Protein AF-A0A2E6XHE1-F1 (afdb_monomer)

Mean predicted aligned error: 2.96 Å

Solvent-accessible surface area (backbone atoms only — not comp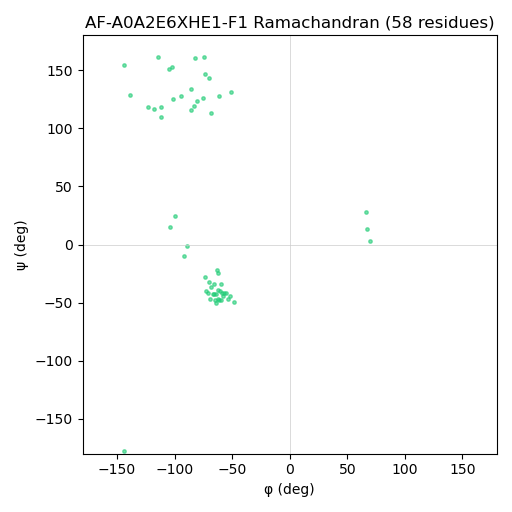arable to full-atom values): 3818 Å² total; per-residue (Å²): 108,64,38,61,55,43,29,56,41,41,77,69,72,44,90,46,77,43,57,59,74,95,56,53,70,71,58,49,55,45,29,54,77,28,71,40,43,76,37,88,39,68,64,58,44,57,76,74,44,96,72,88,82,91,80,76,80,82,89,125

Foldseek 3Di:
DVLVVLLVCVVVVDQAEDAQVPHDPVVVVSNVVSVHHHDPDDVVVVVPDPDDDDDDDDPD

Secondary structure (DSSP, 8-state):
-HHHHHHHHHHTT---EEE-TT--HHHHHHHHHTTPEEESSHHHHHHH-SS---------

pLDDT: mean 94.27, std 8.03, range [50.56, 98.25]

Structure (mmCIF, N/CA/C/O backbone):
data_AF-A0A2E6XHE1-F1
#
_entry.id   AF-A0A2E6XHE1-F1
#
loop_
_atom_site.group_PDB
_atom_site.id
_atom_site.type_symbol
_atom_site.label_atom_id
_atom_site.label_alt_id
_atom_site.label_comp_id
_atom_site.label_asym_id
_atom_site.label_entity_id
_atom_site.label_seq_id
_atom_site.pdbx_PDB_ins_code
_atom_site.Cartn_x
_atom_site.Cartn_y
_atom_site.Cartn_z
_atom_site.occup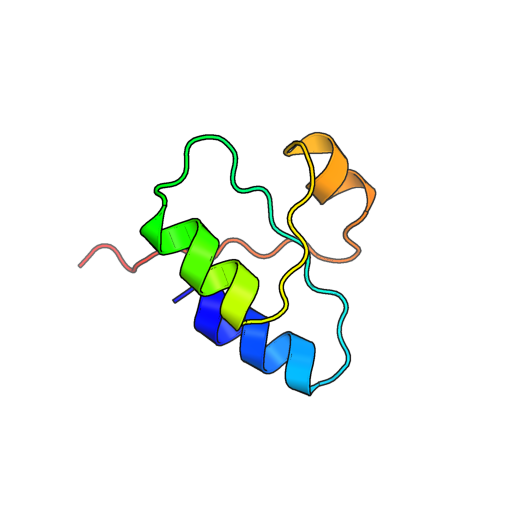ancy
_atom_site.B_iso_or_equiv
_atom_site.auth_seq_id
_atom_site.auth_comp_id
_atom_site.auth_asym_id
_atom_site.auth_atom_id
_atom_site.pdbx_PDB_model_num
ATOM 1 N N . MET A 1 1 ? -0.787 -9.322 -6.618 1.00 85.19 1 MET A N 1
ATOM 2 C CA . MET A 1 1 ? -1.048 -9.736 -5.225 1.00 85.19 1 MET A CA 1
ATOM 3 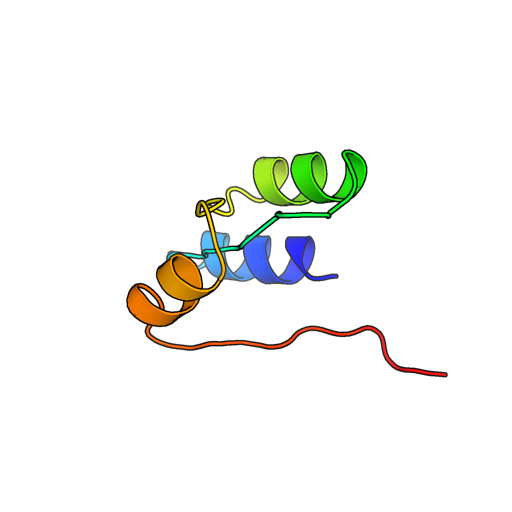C C . MET A 1 1 ? -1.330 -8.534 -4.341 1.00 85.19 1 MET A C 1
ATOM 5 O O . MET A 1 1 ? -2.464 -8.428 -3.909 1.00 85.19 1 MET A O 1
ATOM 9 N N . GLY A 1 2 ? -0.392 -7.587 -4.174 1.00 90.94 2 GLY A N 1
ATOM 10 C CA . GLY A 1 2 ? -0.626 -6.366 -3.379 1.00 90.94 2 GLY A CA 1
ATOM 11 C C . GLY A 1 2 ? -1.930 -5.624 -3.715 1.00 90.94 2 GLY A C 1
ATOM 12 O O . GLY A 1 2 ? -2.740 -5.413 -2.825 1.00 90.94 2 GLY A O 1
ATOM 13 N N . HIS A 1 3 ? -2.206 -5.349 -4.999 1.00 93.25 3 HIS A N 1
ATOM 14 C CA . HIS A 1 3 ? -3.456 -4.679 -5.406 1.00 93.25 3 HIS A CA 1
ATOM 15 C C . HIS A 1 3 ? -4.735 -5.447 -5.024 1.00 93.25 3 HIS A C 1
ATOM 17 O O . HIS A 1 3 ? -5.750 -4.836 -4.720 1.00 93.25 3 HIS A O 1
ATOM 23 N N . ALA A 1 4 ? -4.704 -6.784 -5.042 1.00 94.44 4 ALA A N 1
ATOM 24 C CA . ALA A 1 4 ? -5.875 -7.601 -4.733 1.00 94.44 4 ALA A CA 1
ATOM 25 C C . ALA A 1 4 ? -6.180 -7.564 -3.230 1.00 94.44 4 ALA A C 1
ATOM 27 O O . ALA A 1 4 ? -7.338 -7.447 -2.845 1.00 94.44 4 ALA A O 1
ATOM 28 N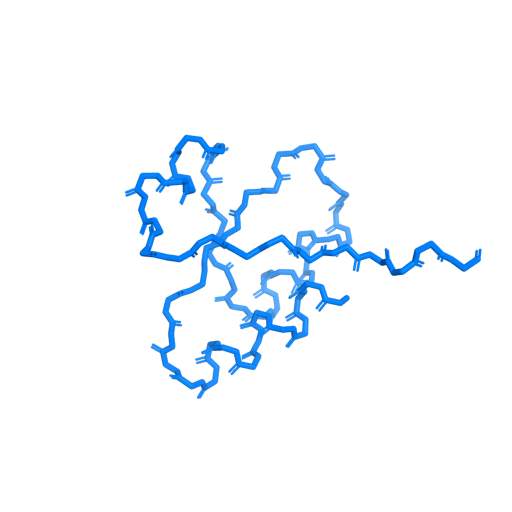 N . ILE A 1 5 ? -5.132 -7.595 -2.400 1.00 95.00 5 ILE A N 1
ATOM 29 C CA . ILE A 1 5 ? -5.241 -7.406 -0.950 1.00 95.00 5 ILE A CA 1
ATOM 30 C C . ILE A 1 5 ? -5.718 -5.982 -0.645 1.00 95.00 5 ILE A C 1
ATOM 32 O O . ILE A 1 5 ? -6.666 -5.807 0.111 1.00 95.00 5 ILE A O 1
ATOM 36 N N . GLY A 1 6 ? -5.110 -4.972 -1.275 1.00 96.00 6 GLY A N 1
ATOM 37 C CA . GLY A 1 6 ? -5.505 -3.577 -1.093 1.00 96.00 6 GLY A CA 1
ATOM 38 C C . GLY A 1 6 ? -6.964 -3.325 -1.473 1.00 96.00 6 GLY A C 1
ATOM 39 O O . GLY A 1 6 ? -7.673 -2.676 -0.715 1.00 96.00 6 GLY A O 1
ATOM 40 N N . ARG A 1 7 ? -7.452 -3.917 -2.573 1.00 96.94 7 ARG A N 1
ATOM 41 C CA . ARG A 1 7 ? -8.868 -3.839 -2.959 1.00 96.94 7 ARG A CA 1
ATOM 42 C C . ARG A 1 7 ? -9.791 -4.428 -1.890 1.00 96.94 7 ARG A C 1
ATOM 44 O O . ARG A 1 7 ? -10.744 -3.765 -1.506 1.00 96.94 7 ARG A O 1
ATOM 51 N N . LEU A 1 8 ? -9.483 -5.619 -1.373 1.00 97.19 8 LEU A N 1
ATOM 52 C CA . LEU A 1 8 ? -10.285 -6.249 -0.317 1.00 97.19 8 LEU A CA 1
ATOM 53 C C . LEU A 1 8 ? -10.335 -5.386 0.956 1.00 97.19 8 LEU A C 1
ATOM 55 O O . LEU A 1 8 ? -11.385 -5.259 1.579 1.00 97.19 8 LEU A O 1
ATOM 59 N N . LEU A 1 9 ? -9.216 -4.767 1.341 1.00 96.94 9 LEU A N 1
ATOM 60 C CA . LEU A 1 9 ? -9.175 -3.849 2.482 1.00 96.94 9 LEU A CA 1
ATOM 61 C C . LEU A 1 9 ? -10.012 -2.585 2.227 1.00 96.94 9 LEU A C 1
ATOM 63 O O . LEU A 1 9 ? -10.769 -2.174 3.102 1.00 96.94 9 LEU A O 1
ATOM 67 N N . ARG A 1 10 ? -9.941 -2.004 1.021 1.00 96.50 10 ARG A N 1
ATOM 68 C CA . ARG A 1 10 ? -10.778 -0.856 0.627 1.00 96.50 10 ARG A CA 1
ATOM 69 C C . ARG A 1 10 ? -12.271 -1.193 0.634 1.00 96.50 10 ARG A C 1
ATOM 71 O O . ARG A 1 10 ? -13.063 -0.371 1.079 1.00 96.50 10 ARG A O 1
ATOM 78 N N . GLU A 1 11 ? -12.650 -2.391 0.188 1.00 96.75 11 GLU A N 1
ATOM 79 C CA . GLU A 1 11 ? -14.035 -2.896 0.232 1.00 96.75 11 GLU A CA 1
ATOM 80 C C . GLU A 1 11 ? -14.576 -3.027 1.666 1.00 96.75 11 GLU A C 1
ATOM 82 O O . GLU A 1 11 ? -15.783 -2.955 1.868 1.00 96.75 11 GLU A O 1
ATOM 87 N N . ASN A 1 12 ? -13.693 -3.173 2.659 1.00 96.94 12 ASN A N 1
ATOM 88 C CA . ASN A 1 12 ? -14.030 -3.203 4.086 1.00 96.94 12 ASN A CA 1
ATOM 89 C C . ASN A 1 12 ? -13.773 -1.848 4.775 1.00 96.94 12 ASN A C 1
ATOM 91 O O . ASN A 1 12 ? -13.544 -1.797 5.980 1.00 96.94 12 ASN A O 1
ATOM 95 N N . GLU A 1 13 ? -13.797 -0.758 4.001 1.00 95.94 13 GLU A N 1
ATOM 96 C CA . GLU A 1 13 ? -13.740 0.633 4.473 1.00 95.94 13 GLU A CA 1
ATOM 97 C C . GLU A 1 13 ? -12.411 1.054 5.124 1.00 95.94 13 GLU A C 1
ATOM 99 O O . GLU A 1 13 ? -12.316 2.141 5.696 1.00 95.94 13 GLU A O 1
ATOM 104 N N . LEU A 1 14 ? -11.343 0.260 4.980 1.00 97.69 14 LEU A N 1
ATOM 105 C CA . LEU A 1 14 ? -10.019 0.680 5.431 1.00 97.69 14 LEU A CA 1
ATOM 106 C C . LEU A 1 14 ? -9.427 1.739 4.492 1.00 97.69 14 LEU A C 1
ATOM 108 O O . LEU A 1 14 ? -9.606 1.719 3.266 1.00 97.69 14 LEU A O 1
ATOM 112 N N . LEU A 1 15 ? -8.655 2.659 5.065 1.00 97.69 15 LEU A N 1
ATOM 113 C CA . LEU A 1 15 ? -7.732 3.487 4.301 1.00 97.69 15 LEU A CA 1
ATOM 114 C C . LEU A 1 15 ? -6.528 2.624 3.914 1.00 97.69 15 LEU A C 1
ATOM 116 O O . LEU A 1 15 ? -5.911 2.001 4.773 1.00 97.69 15 LEU A O 1
ATOM 120 N N . VAL A 1 16 ? -6.202 2.568 2.624 1.00 98.00 16 VAL A N 1
ATOM 121 C CA . VAL A 1 16 ? -5.058 1.785 2.142 1.00 98.00 16 VAL A CA 1
ATOM 122 C C . VAL A 1 16 ? -4.124 2.713 1.394 1.00 98.00 16 VAL A C 1
ATOM 124 O O . VAL A 1 16 ? -4.504 3.297 0.376 1.00 98.00 16 VAL A O 1
ATOM 127 N N . LEU A 1 17 ? -2.909 2.824 1.919 1.00 98.19 17 LEU A N 1
ATOM 128 C CA . LEU A 1 17 ? -1.831 3.624 1.363 1.00 98.19 17 LEU A CA 1
ATOM 129 C C . LEU A 1 17 ? -0.800 2.712 0.685 1.00 98.19 17 LEU A C 1
ATOM 131 O O . LEU A 1 17 ? -0.607 1.557 1.073 1.00 98.19 17 LEU A O 1
ATOM 135 N N . THR A 1 18 ? -0.122 3.225 -0.333 1.00 97.44 18 THR A N 1
ATOM 136 C CA . THR A 1 18 ? 1.028 2.581 -0.974 1.00 97.44 18 THR A CA 1
ATOM 137 C C . THR A 1 18 ? 2.043 3.639 -1.384 1.00 97.44 18 THR A C 1
ATOM 139 O O . THR A 1 18 ? 1.669 4.769 -1.647 1.00 97.44 18 THR A O 1
ATOM 142 N N . CYS A 1 19 ? 3.318 3.271 -1.491 1.00 97.25 19 CYS A N 1
ATOM 143 C CA . CYS A 1 19 ? 4.338 4.104 -2.129 1.00 97.25 19 CYS A CA 1
ATOM 144 C C . CYS A 1 19 ? 4.789 3.422 -3.427 1.00 97.25 19 CYS A C 1
ATOM 146 O O . CYS A 1 19 ? 5.301 2.294 -3.406 1.00 97.25 19 CYS A O 1
ATOM 148 N N . LEU A 1 20 ? 4.577 4.074 -4.572 1.00 96.38 20 LEU A N 1
ATOM 149 C CA . LEU A 1 20 ? 4.860 3.505 -5.896 1.00 96.38 20 LEU A CA 1
ATOM 150 C C . LEU A 1 20 ? 6.133 4.059 -6.550 1.00 96.38 20 LEU A C 1
ATOM 152 O O . LEU A 1 20 ? 6.360 3.826 -7.748 1.00 96.38 20 LEU A O 1
ATOM 156 N N . ILE A 1 21 ? 7.005 4.736 -5.791 1.00 96.88 21 ILE A N 1
ATOM 157 C CA . ILE A 1 21 ? 8.343 5.128 -6.263 1.00 96.88 21 ILE A CA 1
ATOM 158 C C . ILE A 1 21 ? 9.061 3.903 -6.850 1.00 96.88 21 ILE A C 1
ATOM 160 O O . ILE A 1 21 ? 9.099 2.820 -6.265 1.00 96.88 21 ILE A O 1
ATOM 164 N N . GLY A 1 22 ? 9.621 4.068 -8.052 1.00 95.88 22 GLY A N 1
ATOM 165 C CA . GLY A 1 22 ? 10.406 3.027 -8.726 1.00 95.88 22 GLY A CA 1
ATOM 166 C C . GLY A 1 22 ? 9.603 1.814 -9.213 1.00 95.88 22 GLY A C 1
ATOM 167 O O . GLY A 1 22 ? 10.186 0.874 -9.749 1.00 95.88 22 GLY A O 1
ATOM 168 N N . ARG A 1 23 ? 8.271 1.802 -9.062 1.00 94.94 23 ARG A N 1
ATOM 169 C CA . ARG A 1 23 ? 7.416 0.727 -9.588 1.00 94.94 23 ARG A CA 1
ATOM 170 C C . ARG A 1 23 ? 7.094 0.934 -11.069 1.00 94.94 23 ARG A C 1
ATOM 172 O O . ARG A 1 23 ? 7.249 2.027 -11.612 1.00 94.94 23 ARG A O 1
ATOM 179 N N . SER A 1 24 ? 6.678 -0.137 -11.743 1.00 96.12 24 SER A N 1
ATOM 180 C CA . SER A 1 24 ? 6.295 -0.107 -13.160 1.00 96.12 24 SER A CA 1
ATOM 181 C C . SER A 1 24 ? 4.932 0.565 -13.369 1.00 96.12 24 SER A C 1
ATOM 183 O O . SER A 1 24 ? 4.137 0.657 -12.433 1.00 96.12 24 SER A O 1
ATOM 185 N N . SER A 1 25 ? 4.639 0.997 -14.602 1.00 96.81 25 SER A N 1
ATOM 186 C CA . SER A 1 25 ? 3.313 1.512 -14.993 1.00 96.81 25 SER A CA 1
ATOM 187 C C . SER A 1 25 ? 2.200 0.519 -14.661 1.00 96.81 25 SER A C 1
ATOM 189 O O . SER A 1 25 ? 1.243 0.875 -13.986 1.00 96.81 25 SER A O 1
ATOM 191 N N . ARG A 1 26 ? 2.404 -0.759 -15.005 1.00 96.00 26 ARG A N 1
ATOM 192 C CA . ARG A 1 26 ? 1.484 -1.856 -14.677 1.00 96.00 26 ARG A CA 1
ATOM 193 C C . ARG A 1 26 ? 1.126 -1.902 -13.188 1.00 96.00 26 ARG A C 1
ATOM 195 O O . ARG A 1 26 ? -0.027 -2.127 -12.844 1.00 96.00 26 ARG A O 1
ATOM 202 N N . THR A 1 27 ? 2.099 -1.738 -12.290 1.00 94.94 27 THR A N 1
ATOM 203 C CA . THR A 1 27 ? 1.822 -1.746 -10.844 1.00 94.94 27 THR A CA 1
ATOM 204 C C . THR A 1 27 ? 1.021 -0.516 -10.422 1.00 94.94 27 THR A C 1
ATOM 206 O O . THR A 1 27 ? 0.146 -0.650 -9.572 1.00 94.94 27 THR A O 1
ATOM 209 N N . ARG A 1 28 ? 1.275 0.650 -11.032 1.00 96.69 28 ARG A N 1
ATOM 210 C CA . ARG A 1 28 ? 0.507 1.874 -10.761 1.00 96.69 28 ARG A CA 1
ATOM 211 C C . ARG A 1 28 ? -0.953 1.741 -11.169 1.00 96.69 28 ARG A C 1
ATOM 213 O O . ARG A 1 28 ? -1.817 1.938 -10.326 1.00 96.69 28 ARG A O 1
ATOM 220 N N . GLU A 1 29 ? -1.213 1.295 -12.395 1.00 97.31 29 GLU A N 1
ATOM 221 C CA . GLU A 1 29 ? -2.573 1.065 -12.905 1.00 97.31 29 GLU A CA 1
ATOM 222 C C . GLU A 1 29 ? -3.355 0.081 -12.022 1.00 97.31 29 GLU A C 1
ATOM 224 O O . GLU A 1 29 ? -4.523 0.297 -11.702 1.00 97.31 29 GLU A O 1
ATOM 229 N N . LEU A 1 30 ? -2.698 -0.995 -11.571 1.00 96.81 30 LEU A N 1
ATOM 230 C CA . LEU A 1 30 ? -3.320 -1.964 -10.669 1.00 96.81 30 LEU A CA 1
ATOM 231 C C . LEU A 1 30 ? -3.672 -1.345 -9.309 1.00 96.81 30 LEU A C 1
ATOM 233 O O . LEU A 1 30 ? -4.762 -1.612 -8.806 1.00 96.81 30 LEU A O 1
ATOM 237 N N . SER A 1 31 ? -2.790 -0.534 -8.720 1.00 96.50 31 SER A N 1
ATOM 238 C CA . SER A 1 31 ? -3.070 0.152 -7.451 1.00 96.50 31 SER A CA 1
ATOM 239 C C . SER A 1 31 ? -4.183 1.195 -7.583 1.00 96.50 31 SER A C 1
ATOM 241 O O . SER A 1 31 ? -5.077 1.232 -6.739 1.00 96.50 31 SER A O 1
ATOM 243 N N . GLU A 1 32 ? -4.179 1.976 -8.664 1.00 96.50 32 GLU A N 1
ATOM 244 C CA . GLU A 1 32 ? -5.211 2.974 -8.961 1.00 96.50 32 GLU A CA 1
ATOM 245 C C . GLU A 1 32 ? -6.584 2.315 -9.152 1.00 96.50 32 GLU A C 1
ATOM 247 O O . GLU A 1 32 ? -7.557 2.699 -8.506 1.00 96.50 32 GLU A O 1
ATOM 252 N N . SER A 1 33 ? -6.654 1.237 -9.944 1.00 97.00 33 SER A N 1
ATOM 253 C CA . SER A 1 33 ? -7.893 0.469 -10.150 1.00 97.00 33 SER A CA 1
ATOM 254 C C . SER A 1 33 ? -8.434 -0.187 -8.872 1.00 97.00 33 SER A C 1
ATOM 256 O O . SER A 1 33 ? -9.620 -0.501 -8.789 1.00 97.00 33 SER A O 1
ATOM 258 N N . ALA A 1 34 ? -7.573 -0.401 -7.874 1.00 96.94 34 ALA A N 1
ATOM 259 C CA . ALA A 1 34 ? -7.938 -0.927 -6.564 1.00 96.94 34 ALA A CA 1
ATOM 260 C C . ALA A 1 34 ? -8.329 0.179 -5.564 1.00 96.94 34 ALA A C 1
ATOM 262 O O . ALA A 1 34 ? -8.676 -0.135 -4.426 1.00 96.94 34 ALA A O 1
ATOM 263 N N . GLY A 1 35 ? -8.274 1.456 -5.963 1.00 96.50 35 GLY A N 1
ATOM 264 C CA . GLY A 1 35 ? -8.588 2.594 -5.100 1.00 96.50 35 GLY A CA 1
ATOM 265 C C . GLY A 1 35 ? -7.593 2.781 -3.953 1.00 96.50 35 GLY A C 1
ATOM 266 O O . GLY A 1 35 ? -7.987 3.266 -2.891 1.00 96.50 35 GLY A O 1
ATOM 267 N N . ILE A 1 36 ? -6.342 2.349 -4.143 1.00 97.75 36 ILE A N 1
ATOM 268 C CA . ILE A 1 36 ? -5.253 2.496 -3.172 1.00 97.75 36 ILE A CA 1
ATOM 269 C C . ILE A 1 36 ? -4.612 3.871 -3.369 1.00 97.75 36 ILE A C 1
ATOM 271 O O . ILE A 1 36 ? -4.317 4.262 -4.498 1.00 97.75 36 ILE A O 1
ATOM 275 N N . ILE A 1 37 ? -4.385 4.595 -2.277 1.00 97.88 37 ILE A N 1
ATOM 276 C CA . ILE A 1 37 ? -3.834 5.950 -2.313 1.00 97.88 37 ILE A CA 1
ATOM 277 C C . ILE A 1 37 ? -2.311 5.862 -2.418 1.00 97.88 37 ILE A C 1
ATOM 279 O O . ILE A 1 37 ? -1.660 5.297 -1.540 1.00 97.88 37 ILE A O 1
ATOM 283 N N . ASP A 1 38 ? -1.750 6.408 -3.495 1.00 97.62 38 ASP A N 1
ATOM 284 C CA . ASP A 1 38 ? -0.301 6.542 -3.654 1.00 97.62 38 ASP A CA 1
ATOM 285 C C . ASP A 1 38 ? 0.193 7.761 -2.869 1.00 97.62 38 ASP A C 1
ATOM 287 O O . ASP A 1 38 ? -0.291 8.876 -3.077 1.00 97.62 38 ASP A O 1
ATOM 291 N N . VAL A 1 39 ? 1.140 7.543 -1.961 1.00 98.1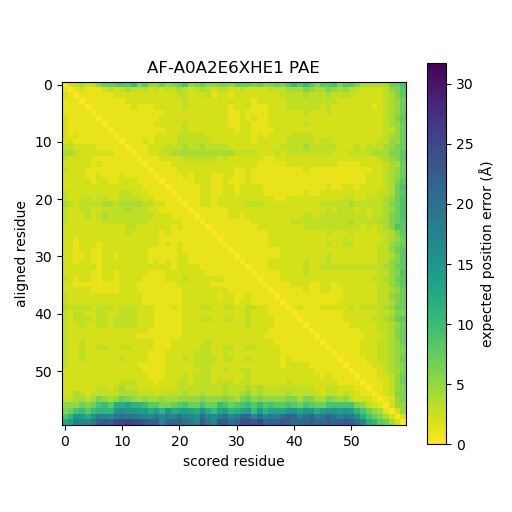9 39 VAL A N 1
ATOM 292 C CA . VAL A 1 39 ? 1.821 8.600 -1.209 1.00 98.19 39 VAL A CA 1
ATOM 293 C C . VAL A 1 39 ? 3.211 8.865 -1.796 1.00 98.19 39 VAL A C 1
ATOM 295 O O . VAL A 1 39 ? 3.802 7.957 -2.394 1.00 98.19 39 VAL A O 1
ATOM 298 N N . PRO A 1 40 ? 3.747 10.093 -1.645 1.00 97.06 40 PRO A N 1
ATOM 299 C CA . PRO A 1 40 ? 4.959 10.509 -2.339 1.00 97.06 40 PRO A CA 1
ATOM 300 C C . PRO A 1 40 ? 6.155 9.614 -2.047 1.00 97.06 40 PRO A C 1
ATOM 302 O O . PRO A 1 40 ? 6.841 9.238 -2.992 1.00 97.06 40 PRO A O 1
ATOM 305 N N . ASP A 1 41 ? 6.388 9.241 -0.785 1.00 97.50 41 ASP A N 1
ATOM 306 C CA . ASP A 1 41 ? 7.530 8.421 -0.392 1.00 97.50 41 ASP A CA 1
ATOM 307 C C . ASP A 1 41 ? 7.238 7.416 0.744 1.00 97.50 41 ASP A C 1
ATOM 309 O O . ASP A 1 41 ? 6.105 7.224 1.187 1.00 97.50 41 ASP A O 1
ATOM 313 N N . MET A 1 42 ? 8.274 6.677 1.155 1.00 96.56 42 MET A N 1
ATOM 314 C CA . MET A 1 42 ? 8.159 5.644 2.187 1.00 96.56 42 MET A CA 1
ATOM 315 C C . MET A 1 42 ? 7.998 6.231 3.597 1.00 96.56 42 MET A C 1
ATOM 317 O O . MET A 1 42 ? 7.394 5.578 4.444 1.00 96.56 42 MET A O 1
ATOM 321 N N . ASN A 1 43 ? 8.523 7.432 3.858 1.00 97.81 43 ASN A N 1
ATOM 322 C CA . ASN A 1 43 ? 8.355 8.083 5.155 1.00 97.81 43 ASN A CA 1
ATOM 323 C C . ASN A 1 43 ? 6.897 8.505 5.325 1.00 97.81 43 ASN A C 1
ATOM 325 O O . ASN A 1 43 ? 6.294 8.144 6.329 1.00 97.81 43 ASN A O 1
ATOM 329 N N . ASP A 1 44 ? 6.304 9.131 4.302 1.00 98.06 44 ASP A N 1
ATOM 330 C CA . ASP A 1 44 ? 4.874 9.462 4.281 1.00 98.06 44 ASP A CA 1
ATOM 331 C C . ASP A 1 44 ? 4.003 8.221 4.517 1.00 98.06 44 ASP A C 1
ATOM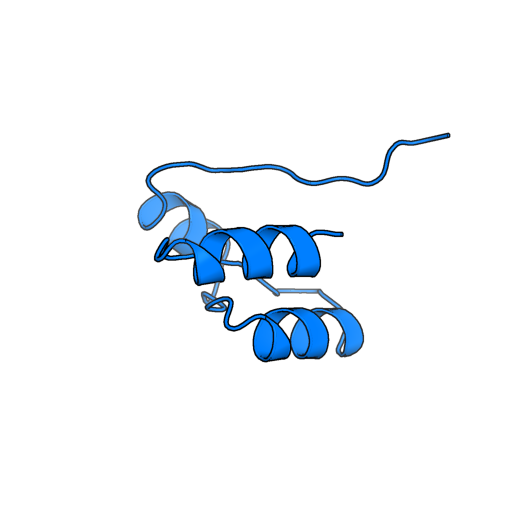 333 O O . ASP A 1 44 ? 3.024 8.269 5.264 1.00 98.06 44 ASP A O 1
ATOM 337 N N . LEU A 1 45 ? 4.368 7.091 3.897 1.00 97.69 45 LEU A N 1
ATOM 338 C CA . LEU A 1 45 ? 3.648 5.831 4.067 1.00 97.69 45 LEU A CA 1
ATOM 339 C C . LEU A 1 45 ? 3.671 5.370 5.525 1.00 97.69 45 LEU A C 1
ATOM 341 O O . LEU A 1 45 ? 2.632 4.991 6.058 1.00 97.69 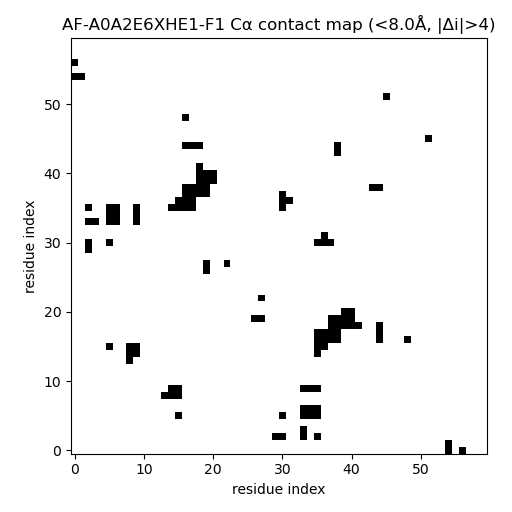45 LEU A O 1
ATOM 345 N N . VAL A 1 46 ? 4.845 5.375 6.157 1.00 97.44 46 VAL A N 1
ATOM 346 C CA . VAL A 1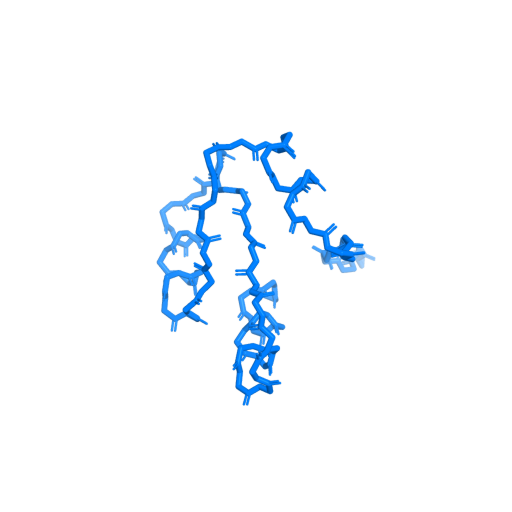 46 ? 5.018 4.898 7.534 1.00 97.44 46 VAL A CA 1
ATOM 347 C C . VAL A 1 46 ? 4.385 5.859 8.538 1.00 97.44 46 VAL A C 1
ATOM 349 O O . VAL A 1 46 ? 3.730 5.397 9.464 1.00 97.44 46 VAL A O 1
ATOM 352 N N . GLU A 1 47 ? 4.532 7.171 8.351 1.00 98.12 47 GLU A N 1
ATOM 353 C CA . GLU A 1 47 ? 3.978 8.184 9.258 1.00 98.12 47 GLU A CA 1
ATOM 354 C C . GLU A 1 47 ? 2.444 8.193 9.277 1.00 98.12 47 GLU A C 1
ATOM 356 O O . GLU A 1 47 ? 1.847 8.441 10.323 1.00 98.12 47 GLU A O 1
ATOM 361 N N . GLN A 1 48 ? 1.799 7.908 8.141 1.00 97.94 48 GLN A N 1
ATOM 362 C CA . GLN A 1 48 ? 0.337 7.922 8.015 1.00 97.94 48 GLN A CA 1
ATOM 363 C C . GLN A 1 48 ? -0.330 6.564 8.283 1.00 97.94 48 GLN A C 1
ATOM 365 O O . GLN A 1 48 ? -1.558 6.495 8.346 1.00 97.94 48 GLN A O 1
ATOM 370 N N . SER A 1 49 ? 0.438 5.476 8.396 1.00 97.75 49 SER A N 1
ATOM 371 C CA . SER A 1 49 ? -0.118 4.127 8.545 1.00 97.75 49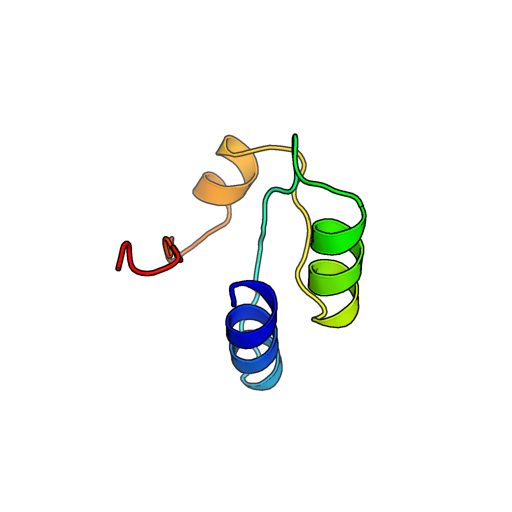 SER A CA 1
ATOM 372 C C . SER A 1 49 ? -0.225 3.703 10.007 1.00 97.75 49 SER A C 1
ATOM 374 O O . SER A 1 49 ? 0.776 3.646 10.715 1.00 97.75 49 SER A O 1
ATOM 376 N N . ASP A 1 50 ? -1.411 3.252 10.423 1.00 98.25 50 ASP A N 1
ATOM 377 C CA . ASP A 1 50 ? -1.591 2.572 11.715 1.00 98.25 50 ASP A CA 1
ATOM 378 C C . ASP A 1 50 ? -0.948 1.173 11.730 1.00 98.25 50 ASP A C 1
ATOM 380 O O . ASP A 1 50 ? -0.483 0.683 12.760 1.00 98.25 50 ASP A O 1
ATOM 384 N N . VAL A 1 51 ? -0.940 0.501 10.572 1.00 97.44 51 VAL A N 1
ATOM 385 C CA . VAL A 1 51 ? -0.395 -0.848 10.385 1.00 97.44 51 VAL A CA 1
ATOM 386 C C . VAL A 1 51 ? 0.358 -0.914 9.062 1.00 97.44 51 VAL A C 1
ATOM 388 O O . VAL A 1 51 ? -0.190 -0.599 8.008 1.00 97.44 51 VAL A O 1
ATOM 391 N N . VAL A 1 52 ? 1.600 -1.403 9.103 1.00 96.44 52 VAL A N 1
ATOM 392 C CA . VAL A 1 52 ? 2.409 -1.663 7.905 1.00 96.44 52 VAL A CA 1
ATOM 393 C C . VAL A 1 52 ? 2.392 -3.157 7.585 1.00 96.44 52 VAL A C 1
ATOM 395 O O . VAL A 1 52 ? 2.763 -3.986 8.415 1.00 96.44 52 VAL A O 1
ATOM 398 N N . MET A 1 53 ? 1.997 -3.504 6.358 1.00 94.56 53 MET A N 1
ATOM 399 C CA . MET A 1 53 ? 1.931 -4.886 5.879 1.00 94.56 53 MET A CA 1
ATOM 400 C C . MET A 1 53 ? 2.874 -5.102 4.692 1.00 94.56 53 MET A C 1
ATOM 402 O O . MET A 1 53 ? 2.682 -4.541 3.614 1.00 94.56 53 MET A O 1
ATOM 406 N N . SER A 1 54 ? 3.877 -5.965 4.873 1.00 92.25 54 SER A N 1
ATOM 407 C CA . SER A 1 54 ? 4.772 -6.382 3.791 1.00 92.25 54 SER A CA 1
ATOM 408 C C . SER A 1 54 ? 4.169 -7.562 3.031 1.00 92.25 54 SER A C 1
ATOM 410 O O . SER A 1 54 ? 3.980 -8.640 3.592 1.00 92.25 54 SER A O 1
ATOM 412 N N . VAL A 1 55 ? 3.860 -7.358 1.749 1.00 89.88 55 VAL A N 1
ATOM 413 C CA . VAL A 1 55 ? 3.316 -8.395 0.862 1.00 89.88 55 VAL A CA 1
ATOM 414 C C . VAL A 1 55 ? 4.352 -8.734 -0.201 1.00 89.88 55 VAL A C 1
ATOM 416 O O . VAL A 1 55 ? 4.584 -7.956 -1.129 1.00 89.88 55 VAL A O 1
ATOM 419 N N . THR A 1 56 ? 4.927 -9.927 -0.111 1.00 86.88 56 THR A N 1
ATOM 420 C CA . THR A 1 56 ? 5.874 -10.464 -1.092 1.00 86.88 56 THR A CA 1
ATOM 421 C C . THR A 1 56 ? 5.288 -11.680 -1.806 1.00 86.88 56 THR A C 1
ATOM 423 O O . THR A 1 56 ? 4.307 -12.278 -1.363 1.00 86.88 56 THR A O 1
ATOM 426 N N . VAL A 1 57 ? 5.852 -12.026 -2.964 1.00 82.56 57 VAL A N 1
ATOM 427 C CA . VAL A 1 57 ? 5.654 -13.359 -3.551 1.00 82.56 57 VAL A CA 1
ATOM 428 C C . VAL A 1 57 ? 6.394 -14.381 -2.698 1.00 82.56 57 VAL A C 1
ATOM 430 O O . VAL A 1 57 ? 7.470 -14.075 -2.188 1.00 82.56 57 VAL A O 1
ATOM 433 N N . SER A 1 58 ? 5.824 -15.577 -2.533 1.00 74.94 58 SER A N 1
ATOM 434 C CA . SER A 1 58 ? 6.605 -16.699 -2.017 1.00 74.94 58 SER A CA 1
ATOM 435 C C . SER A 1 58 ? 7.739 -16.956 -2.998 1.00 74.94 58 SER A C 1
ATOM 437 O O . SER A 1 58 ? 7.491 -17.096 -4.197 1.00 74.94 58 SER A O 1
ATOM 439 N N . GLU A 1 59 ? 8.964 -17.014 -2.493 1.00 64.50 59 GLU A N 1
ATOM 440 C CA . GLU A 1 59 ? 10.056 -17.643 -3.221 1.00 64.50 59 GLU A CA 1
ATOM 441 C C . GLU A 1 59 ? 9.720 -19.138 -3.246 1.00 64.50 59 GLU A C 1
ATOM 443 O O . GLU A 1 59 ? 9.558 -19.758 -2.194 1.00 64.50 59 GLU A O 1
ATOM 448 N N . ALA A 1 60 ? 9.444 -19.666 -4.434 1.00 50.56 60 ALA A N 1
ATOM 449 C CA . ALA A 1 60 ? 9.280 -21.093 -4.681 1.00 50.56 60 ALA A CA 1
ATOM 450 C C . ALA A 1 60 ? 10.524 -21.598 -5.407 1.00 50.56 60 ALA A C 1
ATOM 452 O O . ALA A 1 60 ? 11.014 -20.847 -6.285 1.00 50.56 60 ALA A O 1
#

Nearest PDB structures (foldseek):
  1z9b-assembly1_A  TM=4.144E-01  e=2.199E+00  Geobacillus stearothermophilus
  4f4e-assembly1_B  TM=5.717E-01  e=7.949E+00  Burkholderia pseudomallei K96243

Sequence (60 aa):
MGHAIGRLLRENELLVLTCLIGRSSRTRELSESAGIIDVPDMNDLVEQSDVVMSVTVSEA

Radius of gyration: 11.35 Å; Cα contacts (8 Å, |Δi|>4): 60; chains: 1; bounding box: 24×32×27 Å